Protein AF-A0A132NTQ4-F1 (afdb_monomer_lite)

Organism: NCBI:txid1394984

Secondary structure (DSSP, 8-state):
-PPPHHHHHHHHHHHHHHHHHHHHHHHHHHHHHHS-SS-SSSS--HHHHHHHHHHHHHHHHHHHHHHHHHT--THHHHTT-------

Radius of gyration: 20.53 Å; chains: 1; bounding box: 54×22×59 Å

pLDDT: mean 75.05, std 14.03, range [39.44, 91.62]

Sequence (87 aa):
MKLPVEVRRLKDALREDFRRKYEDVVTRLAFELYVPLRPRQGILTDAQKEGIKLFTQKFSSVFTEVADSMLGKTDDLAEIVTFKRWH

Structure (mmCIF, N/CA/C/O backbone):
data_AF-A0A132NTQ4-F1
#
_entry.id   AF-A0A132NTQ4-F1
#
loop_
_atom_site.group_PDB
_atom_site.id
_atom_site.type_symbol
_atom_site.label_atom_id
_atom_site.label_alt_id
_atom_site.label_comp_id
_atom_site.label_asym_id
_atom_site.label_entity_id
_atom_site.label_seq_id
_atom_site.pdbx_PDB_ins_code
_atom_site.Cartn_x
_atom_site.Cartn_y
_atom_site.Cartn_z
_atom_site.occupancy
_atom_site.B_iso_or_equiv
_atom_site.auth_seq_id
_atom_site.auth_comp_id
_atom_site.auth_asym_id
_atom_site.auth_atom_id
_atom_site.pdbx_PDB_model_num
ATOM 1 N N . MET A 1 1 ? 1.015 9.404 23.992 1.00 56.09 1 MET A N 1
ATOM 2 C CA . MET A 1 1 ? 0.100 8.547 24.786 1.00 56.09 1 MET A CA 1
ATOM 3 C C . MET A 1 1 ? 0.329 7.087 24.410 1.00 56.09 1 MET A C 1
ATOM 5 O O . MET A 1 1 ? 0.525 6.814 23.232 1.00 56.09 1 MET A O 1
ATOM 9 N N . LYS A 1 2 ? 0.361 6.153 25.372 1.00 70.31 2 LYS A N 1
ATOM 10 C CA . LYS A 1 2 ? 0.401 4.709 25.067 1.00 70.31 2 LYS A CA 1
ATOM 11 C C . LYS A 1 2 ? -0.998 4.264 24.634 1.00 70.31 2 LYS A C 1
ATOM 13 O O . LYS A 1 2 ? -1.957 4.548 25.341 1.00 70.31 2 LYS A O 1
ATOM 18 N N . LEU A 1 3 ? -1.102 3.570 23.501 1.00 73.38 3 LEU A N 1
ATOM 19 C CA . LEU A 1 3 ? -2.362 2.955 23.071 1.00 73.38 3 LEU A CA 1
ATOM 20 C C . LEU A 1 3 ? -2.780 1.848 24.058 1.00 73.38 3 LEU A C 1
ATOM 22 O O . LEU A 1 3 ? -1.884 1.096 24.487 1.00 73.38 3 LEU A O 1
ATOM 26 N N . PRO A 1 4 ? -4.090 1.708 24.359 1.00 90.62 4 PRO A N 1
ATOM 27 C CA . PRO A 1 4 ? -4.641 0.537 25.040 1.00 90.62 4 PRO A CA 1
ATOM 28 C C . PRO A 1 4 ? -4.195 -0.767 24.366 1.00 90.62 4 PRO A C 1
ATOM 30 O O . PRO A 1 4 ? -3.900 -0.793 23.165 1.00 90.62 4 PRO A O 1
ATOM 33 N N . VAL A 1 5 ? -4.103 -1.850 25.137 1.00 86.81 5 VAL A N 1
ATOM 34 C CA . VAL A 1 5 ? -3.556 -3.131 24.655 1.00 86.81 5 VAL A CA 1
ATOM 35 C C . VAL A 1 5 ? -4.405 -3.694 23.514 1.00 86.81 5 VAL A C 1
ATOM 37 O O . VAL A 1 5 ? -3.862 -4.172 22.521 1.00 86.81 5 VAL A O 1
ATOM 40 N N . GLU A 1 6 ? -5.722 -3.569 23.619 1.00 82.75 6 GLU A N 1
ATOM 41 C CA . GLU A 1 6 ? -6.715 -4.011 22.643 1.00 82.75 6 GLU A CA 1
ATOM 42 C C . GLU A 1 6 ? -6.552 -3.263 21.318 1.00 82.75 6 GLU A C 1
ATOM 44 O O . GLU A 1 6 ? -6.484 -3.882 20.258 1.00 82.75 6 GLU A O 1
ATOM 49 N N . VAL A 1 7 ? -6.377 -1.939 21.381 1.00 78.44 7 VAL A N 1
ATOM 50 C CA . VAL A 1 7 ? -6.148 -1.089 20.200 1.00 78.44 7 VAL A CA 1
ATOM 51 C C . VAL A 1 7 ? -4.833 -1.456 19.511 1.00 78.44 7 VAL A C 1
ATOM 53 O O . VAL A 1 7 ? -4.748 -1.472 18.285 1.00 78.44 7 VAL A O 1
ATOM 56 N N . ARG A 1 8 ? -3.798 -1.800 20.285 1.00 81.31 8 ARG A N 1
ATOM 57 C CA . ARG A 1 8 ? -2.515 -2.250 19.732 1.00 81.31 8 ARG A CA 1
ATOM 58 C C . ARG A 1 8 ? -2.629 -3.607 19.043 1.00 81.31 8 ARG A C 1
ATOM 60 O O . ARG A 1 8 ? -2.141 -3.747 17.930 1.00 81.31 8 ARG A O 1
ATOM 67 N N . ARG A 1 9 ? -3.307 -4.573 19.669 1.00 82.62 9 ARG A N 1
ATOM 68 C CA . ARG A 1 9 ? -3.552 -5.897 19.076 1.00 82.62 9 ARG A CA 1
ATOM 69 C C . ARG A 1 9 ? -4.352 -5.796 17.782 1.00 82.62 9 ARG A C 1
ATOM 71 O O . ARG A 1 9 ? -3.988 -6.439 16.806 1.00 82.62 9 ARG A O 1
ATOM 78 N N . LEU A 1 10 ? -5.390 -4.958 17.760 1.00 79.88 10 LEU A N 1
ATOM 79 C CA . LEU A 1 10 ? -6.166 -4.692 16.551 1.00 79.88 10 LEU A CA 1
ATOM 80 C C . LEU A 1 10 ? -5.291 -4.083 15.451 1.00 79.88 10 LEU A C 1
ATOM 82 O O . LEU A 1 10 ? -5.317 -4.556 14.320 1.00 79.88 10 LEU A O 1
ATOM 86 N N . LYS A 1 11 ? -4.472 -3.078 15.786 1.00 79.69 11 LYS A N 1
ATOM 87 C CA . LYS A 1 11 ? -3.524 -2.473 14.841 1.00 79.69 11 LYS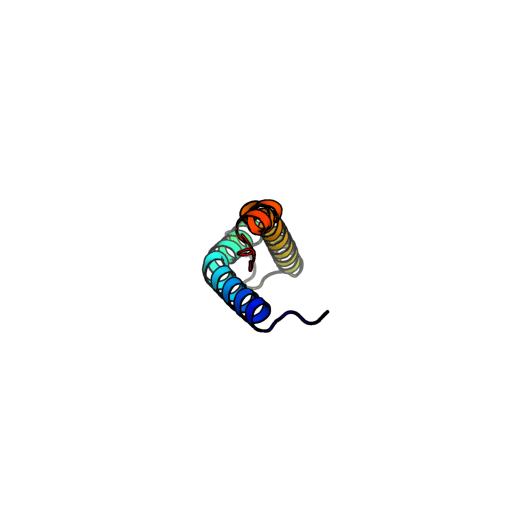 A CA 1
ATOM 88 C C . LYS A 1 11 ? -2.580 -3.515 14.235 1.00 79.69 11 LYS A C 1
ATOM 90 O O . LYS A 1 11 ? -2.371 -3.503 13.025 1.00 79.69 11 LYS A O 1
ATOM 95 N N . ASP A 1 12 ? -1.999 -4.382 15.058 1.00 81.50 12 ASP A N 1
ATOM 96 C CA . ASP A 1 12 ? -1.047 -5.392 14.594 1.00 81.50 12 ASP A CA 1
ATOM 97 C C . ASP A 1 12 ? -1.735 -6.456 13.719 1.00 81.50 12 ASP A C 1
ATOM 99 O O . ASP A 1 12 ? -1.197 -6.822 12.675 1.00 81.50 12 ASP A O 1
ATOM 103 N N . ALA A 1 13 ? -2.948 -6.885 14.086 1.00 82.69 13 ALA A N 1
ATOM 104 C CA . ALA A 1 13 ? -3.751 -7.820 13.296 1.00 82.69 13 ALA A CA 1
ATOM 105 C C . ALA A 1 13 ? -4.133 -7.237 11.928 1.00 82.69 13 ALA A C 1
ATOM 107 O O . ALA A 1 13 ? -3.881 -7.864 10.902 1.00 82.69 13 ALA A O 1
ATOM 108 N N . LEU A 1 14 ? -4.648 -6.001 11.902 1.00 80.38 14 LEU A N 1
ATOM 109 C CA . LEU A 1 14 ? -4.957 -5.306 10.654 1.00 80.38 14 LEU A CA 1
ATOM 110 C C . LEU A 1 14 ? -3.706 -5.172 9.788 1.00 80.38 14 LEU A C 1
ATOM 112 O O . LEU A 1 14 ? -3.752 -5.456 8.597 1.00 80.38 14 LEU A O 1
ATOM 116 N N . ARG A 1 15 ? -2.565 -4.790 10.372 1.00 81.81 15 ARG A N 1
ATOM 117 C CA . ARG A 1 15 ? -1.309 -4.654 9.628 1.00 81.81 15 ARG A CA 1
ATOM 118 C C . ARG A 1 15 ? -0.896 -5.958 8.942 1.00 81.81 15 ARG A C 1
ATOM 120 O O . ARG A 1 15 ? -0.458 -5.911 7.795 1.00 81.81 15 ARG A O 1
ATOM 127 N N . GLU A 1 16 ? -1.021 -7.091 9.624 1.00 84.12 16 GLU A N 1
ATOM 128 C CA . GLU A 1 16 ? -0.680 -8.396 9.052 1.00 84.12 16 GLU A CA 1
ATOM 129 C C . GLU A 1 16 ? -1.681 -8.838 7.976 1.00 84.12 16 GLU A C 1
ATOM 131 O O . GLU A 1 16 ? -1.258 -9.301 6.916 1.00 84.12 16 GLU A O 1
ATOM 136 N N . ASP A 1 17 ? -2.983 -8.626 8.184 1.00 82.06 17 ASP A N 1
ATOM 137 C CA . ASP A 1 17 ? -4.010 -8.910 7.173 1.00 82.06 17 ASP A CA 1
ATOM 138 C C . ASP A 1 17 ? -3.812 -8.061 5.913 1.00 82.06 17 ASP A C 1
ATOM 140 O O . ASP A 1 17 ? -3.863 -8.573 4.791 1.00 82.06 17 ASP A O 1
ATOM 144 N N . PHE A 1 18 ? -3.513 -6.770 6.082 1.00 78.25 18 PHE A N 1
ATOM 145 C CA . PHE A 1 18 ? -3.196 -5.872 4.974 1.00 78.25 18 PHE A CA 1
ATOM 146 C C . PHE A 1 18 ? -1.946 -6.315 4.228 1.00 78.25 18 PHE A C 1
ATOM 148 O O . PHE A 1 18 ? -1.963 -6.370 2.997 1.00 78.25 18 PHE A O 1
ATOM 155 N N . ARG A 1 19 ? -0.884 -6.674 4.957 1.00 82.44 19 ARG A N 1
ATOM 156 C CA . ARG A 1 19 ? 0.340 -7.199 4.352 1.00 82.44 19 ARG A CA 1
ATOM 157 C C . ARG A 1 19 ? 0.016 -8.423 3.501 1.00 82.44 19 ARG A C 1
ATOM 159 O O . ARG A 1 19 ? 0.267 -8.397 2.306 1.00 82.44 19 ARG A O 1
ATOM 166 N N . ARG A 1 20 ? -0.640 -9.438 4.066 1.00 85.31 20 ARG A N 1
ATOM 167 C CA . ARG A 1 20 ? -0.990 -10.671 3.340 1.00 85.31 20 ARG A CA 1
ATOM 168 C C . ARG A 1 20 ? -1.864 -10.424 2.115 1.00 85.31 20 ARG A C 1
ATOM 170 O O . ARG A 1 20 ? -1.689 -11.091 1.103 1.00 85.31 20 ARG A O 1
ATOM 177 N N . LYS A 1 21 ? -2.812 -9.487 2.197 1.00 84.56 21 LYS A N 1
ATOM 178 C CA . LYS A 1 21 ? -3.766 -9.232 1.111 1.00 84.56 21 LYS A CA 1
ATOM 179 C C . LYS A 1 21 ? -3.159 -8.455 -0.057 1.00 84.56 21 LYS A C 1
ATOM 181 O O . LYS A 1 21 ? -3.567 -8.670 -1.196 1.00 84.56 21 LYS A O 1
ATOM 186 N N . TYR A 1 22 ? -2.230 -7.539 0.216 1.00 82.38 22 TYR A N 1
ATOM 187 C CA . TYR A 1 22 ? -1.734 -6.597 -0.792 1.00 82.38 22 TYR A CA 1
ATOM 188 C C . TYR A 1 22 ? -0.254 -6.757 -1.142 1.00 82.38 22 TYR A C 1
ATOM 190 O O . TYR A 1 22 ? 0.171 -6.156 -2.124 1.00 82.38 22 TYR A O 1
ATOM 198 N N . GLU A 1 23 ? 0.522 -7.567 -0.415 1.00 84.81 23 GLU A N 1
ATOM 199 C CA . GLU A 1 23 ? 1.948 -7.808 -0.693 1.00 84.81 23 GLU A CA 1
ATOM 200 C C . GLU A 1 23 ? 2.179 -8.245 -2.145 1.00 84.81 23 GLU A C 1
ATOM 202 O O . GLU A 1 23 ? 2.966 -7.608 -2.847 1.00 84.81 23 GLU A O 1
ATOM 207 N N . ASP A 1 24 ? 1.423 -9.225 -2.641 1.00 86.38 24 ASP A N 1
ATOM 208 C CA . ASP A 1 24 ? 1.537 -9.702 -4.026 1.00 86.38 24 ASP A CA 1
ATOM 209 C C . ASP A 1 24 ? 1.156 -8.634 -5.057 1.00 86.38 24 ASP A C 1
ATOM 211 O O . ASP A 1 24 ? 1.836 -8.464 -6.070 1.00 86.38 24 ASP A O 1
ATOM 215 N N . VAL A 1 25 ? 0.082 -7.881 -4.804 1.00 85.50 25 VAL A N 1
ATOM 216 C CA . VAL A 1 25 ? -0.410 -6.841 -5.721 1.00 85.50 25 VAL A CA 1
ATOM 217 C C . VAL A 1 25 ? 0.600 -5.703 -5.828 1.00 85.50 25 VAL A C 1
ATOM 219 O O . VAL A 1 25 ? 0.950 -5.282 -6.931 1.00 85.50 25 VAL A O 1
ATOM 222 N N . VAL A 1 26 ? 1.087 -5.222 -4.684 1.00 84.75 26 VAL A N 1
ATOM 223 C CA . VAL A 1 26 ? 2.069 -4.139 -4.607 1.00 84.75 26 VAL A CA 1
ATOM 224 C C . VAL A 1 26 ? 3.385 -4.576 -5.231 1.00 84.75 26 VAL A C 1
ATOM 226 O O . VAL A 1 26 ? 3.963 -3.819 -6.008 1.00 84.75 26 VAL A O 1
ATOM 229 N N . THR A 1 27 ? 3.827 -5.802 -4.948 1.00 84.75 27 THR A N 1
ATOM 230 C CA . THR A 1 27 ? 5.039 -6.372 -5.539 1.00 84.75 27 THR A CA 1
ATOM 231 C C . THR A 1 27 ? 4.896 -6.451 -7.053 1.00 84.75 27 THR A C 1
ATOM 233 O O . THR A 1 27 ? 5.715 -5.882 -7.769 1.00 84.75 27 THR A O 1
ATOM 236 N N . ARG A 1 28 ? 3.825 -7.061 -7.568 1.00 87.88 28 ARG A N 1
ATOM 237 C CA . ARG A 1 28 ? 3.609 -7.184 -9.014 1.00 87.88 28 ARG A CA 1
ATOM 238 C C . ARG A 1 28 ? 3.606 -5.823 -9.710 1.00 87.88 28 ARG A C 1
ATOM 240 O O . ARG A 1 28 ? 4.352 -5.643 -10.666 1.00 87.88 28 ARG A O 1
ATOM 247 N N . LEU A 1 29 ? 2.836 -4.859 -9.205 1.00 87.25 29 LEU A N 1
ATOM 248 C CA . LEU A 1 29 ? 2.766 -3.514 -9.787 1.00 87.25 29 LEU A CA 1
ATOM 249 C C . LEU A 1 29 ? 4.113 -2.785 -9.731 1.00 87.25 29 LEU A C 1
ATOM 251 O O . LEU A 1 29 ? 4.500 -2.128 -10.694 1.00 87.25 29 LEU A O 1
ATOM 255 N N . ALA A 1 30 ? 4.853 -2.916 -8.629 1.00 86.00 30 ALA A N 1
ATOM 256 C CA . ALA A 1 30 ? 6.177 -2.321 -8.506 1.00 86.00 30 ALA A CA 1
ATOM 257 C C . ALA A 1 30 ? 7.152 -2.898 -9.547 1.00 86.00 30 ALA A C 1
ATOM 259 O O . ALA A 1 30 ? 7.910 -2.152 -10.166 1.00 86.00 30 ALA A O 1
ATOM 260 N N . PHE A 1 31 ? 7.114 -4.208 -9.791 1.00 84.25 31 PHE A N 1
ATOM 261 C CA . PHE A 1 31 ? 7.941 -4.820 -10.827 1.00 84.25 31 PHE A CA 1
ATOM 262 C C . PHE A 1 31 ? 7.475 -4.436 -12.238 1.00 84.25 31 PHE A C 1
ATOM 264 O O . PHE A 1 31 ? 8.310 -4.060 -13.052 1.00 84.25 31 PHE A O 1
ATOM 271 N N . GLU A 1 32 ? 6.173 -4.437 -12.523 1.00 86.12 32 GLU A N 1
ATOM 272 C CA . GLU A 1 32 ? 5.628 -4.032 -13.830 1.00 86.12 32 GLU A CA 1
ATOM 273 C C . GLU A 1 32 ? 5.989 -2.586 -14.205 1.00 86.12 32 GLU A C 1
ATOM 275 O O . GLU A 1 32 ? 6.286 -2.300 -15.364 1.00 86.12 32 GLU A O 1
ATOM 280 N N . LEU A 1 33 ? 5.983 -1.671 -13.231 1.00 85.56 33 LEU A N 1
ATOM 281 C CA . LEU A 1 33 ? 6.225 -0.248 -13.474 1.00 85.56 33 LEU A CA 1
ATOM 282 C C . LEU A 1 33 ? 7.713 0.117 -13.528 1.00 85.56 33 LEU A C 1
ATOM 284 O O . LEU A 1 33 ? 8.093 1.013 -14.282 1.00 85.56 33 LEU A O 1
ATOM 288 N N . TYR A 1 34 ? 8.553 -0.538 -12.723 1.00 86.38 34 TYR A N 1
ATOM 289 C CA . TYR A 1 34 ? 9.952 -0.129 -12.537 1.00 86.38 34 TYR A CA 1
ATOM 290 C C . TYR A 1 34 ? 10.969 -1.125 -13.102 1.00 86.38 34 TYR A C 1
ATOM 292 O O . TYR A 1 34 ? 12.147 -0.782 -13.249 1.00 86.38 34 TYR A O 1
ATOM 300 N N . VAL A 1 35 ? 10.552 -2.342 -13.457 1.00 82.62 35 VAL A N 1
ATOM 301 C CA . VAL A 1 35 ? 11.428 -3.369 -14.029 1.00 82.62 35 VAL A CA 1
ATOM 302 C C . VAL A 1 35 ? 11.044 -3.619 -15.487 1.00 82.62 35 VAL A C 1
ATOM 304 O O . VAL A 1 35 ? 9.926 -4.034 -15.776 1.00 82.62 35 VAL A O 1
ATOM 307 N N . PRO A 1 36 ? 11.953 -3.376 -16.447 1.00 76.31 36 PRO A N 1
ATOM 308 C CA . PRO A 1 36 ? 11.652 -3.590 -17.854 1.00 76.31 36 PRO A CA 1
ATOM 309 C C . PRO A 1 36 ? 11.432 -5.079 -18.144 1.00 76.31 36 PRO A C 1
ATOM 311 O O . PRO A 1 36 ? 12.152 -5.930 -17.624 1.00 76.31 36 PRO A O 1
ATOM 314 N N . LEU A 1 37 ? 10.516 -5.380 -19.074 1.00 70.00 37 LEU A N 1
ATOM 315 C CA . LEU A 1 37 ? 10.167 -6.743 -19.519 1.00 70.00 3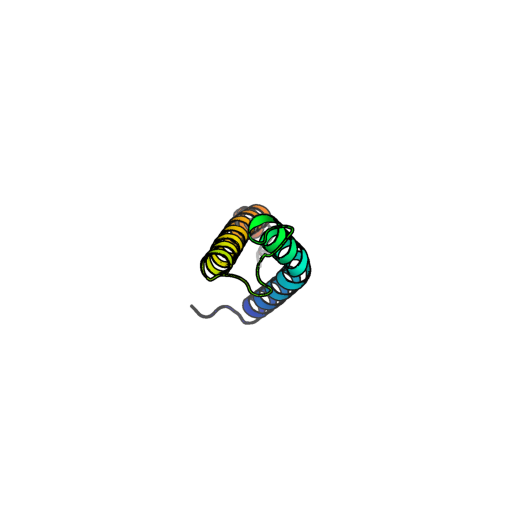7 LEU A CA 1
ATOM 316 C C . LEU A 1 37 ? 11.372 -7.587 -19.978 1.00 70.00 37 LEU A C 1
ATOM 318 O O . LEU A 1 37 ? 11.300 -8.813 -20.009 1.00 70.00 37 LEU A O 1
ATOM 322 N N . ARG A 1 38 ? 12.478 -6.938 -20.362 1.00 71.12 38 ARG A N 1
ATOM 323 C CA . ARG A 1 38 ? 13.764 -7.574 -20.671 1.00 71.12 38 ARG A CA 1
ATOM 324 C C . ARG A 1 38 ? 14.878 -6.859 -19.906 1.00 71.12 38 ARG A C 1
ATOM 326 O O . ARG A 1 38 ? 15.452 -5.898 -20.429 1.00 7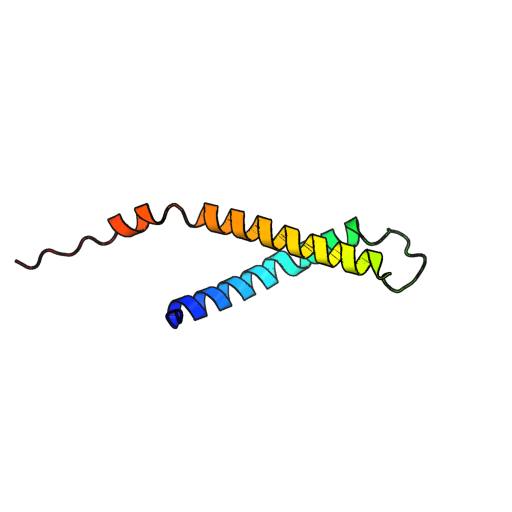1.12 38 ARG A O 1
ATOM 333 N N . PRO A 1 39 ? 15.178 -7.287 -18.672 1.00 70.00 39 PRO A N 1
ATOM 334 C CA . PRO A 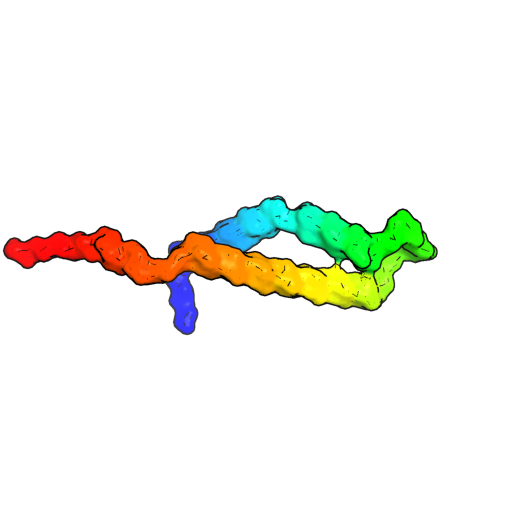1 39 ? 16.268 -6.715 -17.902 1.00 70.00 39 PRO A CA 1
ATOM 335 C C . PRO A 1 39 ? 17.585 -6.960 -18.638 1.00 70.00 39 PRO A C 1
ATOM 337 O O . PRO A 1 39 ? 17.922 -8.095 -18.966 1.00 70.00 39 PRO A O 1
ATOM 340 N N . ARG A 1 40 ? 18.355 -5.899 -18.899 1.00 68.81 40 ARG A N 1
ATOM 341 C CA . ARG A 1 40 ? 19.727 -6.040 -19.426 1.00 68.81 40 ARG A CA 1
ATOM 342 C C . ARG A 1 40 ? 20.689 -6.611 -18.377 1.00 68.81 40 ARG A C 1
ATOM 344 O O . ARG A 1 40 ? 21.789 -7.026 -18.718 1.00 68.81 40 ARG A O 1
ATOM 351 N N . GLN A 1 41 ? 20.285 -6.584 -17.108 1.00 67.94 41 GLN A N 1
ATOM 352 C CA . GLN A 1 41 ? 21.046 -7.018 -15.943 1.00 67.94 41 GLN A CA 1
ATOM 353 C C . GLN A 1 41 ? 20.112 -7.806 -15.018 1.00 67.94 41 GLN A C 1
ATOM 355 O O . GLN A 1 41 ? 18.946 -7.447 -14.876 1.00 67.94 41 GLN A O 1
ATOM 360 N N . GLY A 1 42 ? 20.619 -8.859 -14.374 1.00 74.75 42 GLY A N 1
ATOM 361 C CA . GLY A 1 42 ? 19.851 -9.677 -13.422 1.00 74.75 42 GLY A CA 1
ATOM 362 C C . GLY A 1 42 ? 19.643 -9.030 -12.046 1.00 74.75 42 GLY A C 1
ATOM 363 O O . GLY A 1 42 ? 19.155 -9.689 -11.135 1.00 74.75 42 GLY A O 1
ATOM 364 N N . ILE A 1 43 ? 20.047 -7.768 -11.872 1.00 81.50 43 ILE A N 1
ATOM 365 C CA . ILE A 1 43 ? 19.987 -7.026 -10.610 1.00 81.50 43 ILE A CA 1
ATOM 366 C C . ILE A 1 43 ? 19.316 -5.675 -10.878 1.00 81.50 43 ILE A C 1
ATOM 368 O O . ILE A 1 43 ? 19.557 -5.055 -11.914 1.00 81.50 43 ILE A O 1
ATOM 372 N N . LEU A 1 44 ? 18.486 -5.218 -9.938 1.00 82.88 44 LEU A N 1
ATOM 373 C CA . LEU A 1 44 ? 17.871 -3.892 -9.986 1.00 82.88 44 LEU A CA 1
ATOM 374 C C . LEU A 1 44 ? 18.918 -2.789 -9.820 1.00 82.88 44 LEU A C 1
ATOM 376 O O . LEU A 1 44 ? 19.729 -2.832 -8.889 1.00 82.88 44 LEU A O 1
ATOM 380 N N . THR A 1 45 ? 18.843 -1.764 -10.666 1.00 88.06 45 THR A N 1
ATOM 381 C CA . THR A 1 45 ? 19.631 -0.541 -10.488 1.00 88.06 45 THR A CA 1
ATOM 382 C C . THR A 1 45 ? 19.122 0.255 -9.287 1.00 88.06 45 THR A C 1
ATOM 384 O O . THR A 1 45 ? 17.977 0.103 -8.854 1.00 88.06 45 THR A O 1
ATOM 387 N N . ASP A 1 46 ? 19.951 1.147 -8.751 1.00 89.94 46 ASP A N 1
ATOM 388 C CA . ASP A 1 46 ? 19.557 1.960 -7.596 1.00 89.94 46 ASP A CA 1
ATOM 389 C C . ASP A 1 46 ? 18.391 2.905 -7.915 1.00 89.94 46 ASP A C 1
ATOM 391 O O . ASP A 1 46 ? 17.516 3.105 -7.075 1.00 89.94 46 ASP A O 1
ATOM 395 N N . ALA A 1 47 ? 18.293 3.386 -9.159 1.00 88.31 47 ALA A N 1
ATOM 396 C CA . ALA A 1 47 ? 17.142 4.159 -9.622 1.00 88.31 47 ALA A CA 1
ATOM 397 C C . ALA A 1 47 ? 15.840 3.336 -9.603 1.00 88.31 47 ALA A C 1
ATOM 399 O O . ALA A 1 47 ? 14.789 3.847 -9.220 1.00 88.31 47 ALA A O 1
ATOM 400 N N . GLN A 1 48 ? 15.901 2.053 -9.973 1.00 87.31 48 GLN A N 1
ATOM 401 C CA . GLN A 1 48 ? 14.740 1.160 -9.918 1.00 87.31 48 GLN A CA 1
ATOM 402 C C . GLN A 1 48 ? 14.337 0.857 -8.475 1.00 87.31 48 GLN A C 1
ATOM 404 O O . GLN A 1 48 ? 13.152 0.891 -8.153 1.00 87.31 48 GLN A O 1
ATOM 409 N N . LYS A 1 49 ? 15.313 0.616 -7.589 1.00 89.81 49 LYS A N 1
ATOM 410 C CA . LYS A 1 49 ? 15.055 0.423 -6.155 1.00 89.81 49 LYS A CA 1
ATOM 411 C C . LYS A 1 49 ? 14.398 1.654 -5.533 1.00 89.81 49 LYS A C 1
ATOM 413 O O . LYS A 1 49 ? 13.415 1.511 -4.809 1.00 89.81 49 LYS A O 1
ATOM 418 N N . GLU A 1 50 ? 14.896 2.853 -5.836 1.00 91.62 50 GLU A N 1
ATOM 419 C CA . GLU A 1 50 ? 14.301 4.090 -5.323 1.00 91.62 50 GLU A CA 1
ATOM 420 C C . GLU A 1 50 ? 12.897 4.317 -5.902 1.00 91.62 50 GLU A C 1
ATOM 422 O O . GLU A 1 50 ? 11.986 4.698 -5.172 1.00 91.62 50 GLU A O 1
ATOM 427 N N . GLY A 1 51 ? 12.672 3.991 -7.178 1.00 88.31 51 GLY A N 1
ATOM 428 C CA . GLY A 1 51 ? 11.342 4.027 -7.790 1.00 88.31 51 GLY A CA 1
ATOM 429 C C . GLY A 1 51 ? 10.328 3.117 -7.084 1.00 88.31 51 GLY A C 1
ATOM 430 O O . GLY A 1 51 ? 9.255 3.576 -6.691 1.00 88.31 51 GLY A O 1
ATOM 431 N N . ILE A 1 52 ? 10.699 1.857 -6.837 1.00 87.88 52 ILE A N 1
ATOM 432 C CA . ILE A 1 52 ? 9.883 0.881 -6.093 1.00 87.88 52 ILE A CA 1
ATOM 433 C C . ILE A 1 52 ? 9.586 1.377 -4.669 1.00 87.88 52 ILE A C 1
ATOM 435 O O . ILE A 1 52 ? 8.459 1.254 -4.178 1.00 87.88 52 ILE A O 1
ATOM 439 N N . 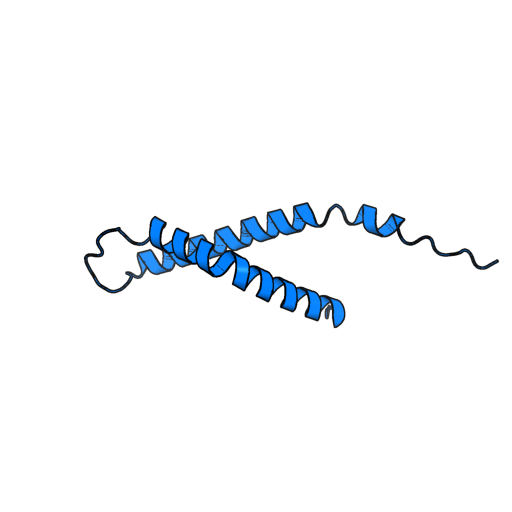LYS A 1 53 ? 10.577 1.973 -4.003 1.00 88.62 53 LYS A N 1
ATOM 440 C CA . LYS A 1 53 ? 10.434 2.549 -2.661 1.00 88.62 53 LYS A CA 1
ATOM 441 C C . LYS A 1 53 ? 9.464 3.737 -2.638 1.00 88.62 53 LYS A C 1
ATOM 443 O O . LYS A 1 53 ? 8.578 3.788 -1.790 1.00 88.62 53 LYS A O 1
ATOM 448 N N . LEU A 1 54 ? 9.577 4.673 -3.578 1.00 89.94 54 LEU A N 1
ATOM 449 C CA . LEU A 1 54 ? 8.649 5.807 -3.685 1.00 89.94 54 LEU A CA 1
ATOM 450 C C . LEU A 1 54 ? 7.223 5.346 -4.023 1.00 89.94 54 LEU A C 1
ATOM 452 O O . LEU A 1 54 ? 6.248 5.898 -3.513 1.00 89.94 54 LEU A O 1
ATOM 456 N N . PHE A 1 55 ? 7.086 4.312 -4.852 1.00 88.69 55 PHE A N 1
ATOM 457 C CA . PHE A 1 55 ? 5.794 3.710 -5.171 1.00 88.69 55 PHE A CA 1
ATOM 458 C C . PHE A 1 55 ? 5.128 3.073 -3.947 1.00 88.69 55 PHE A C 1
ATOM 460 O O . PHE A 1 55 ? 3.973 3.371 -3.648 1.00 88.69 55 PHE A O 1
ATOM 467 N N . THR A 1 56 ? 5.863 2.248 -3.199 1.00 84.19 56 THR A N 1
ATOM 468 C CA . THR A 1 56 ? 5.358 1.611 -1.969 1.00 84.19 56 THR A CA 1
ATOM 469 C C . THR A 1 56 ? 4.965 2.637 -0.901 1.00 84.19 56 THR A C 1
ATOM 471 O O . THR A 1 56 ? 3.966 2.450 -0.198 1.00 84.19 56 THR A O 1
ATOM 474 N N . GLN A 1 57 ? 5.675 3.766 -0.821 1.00 85.94 57 GLN A N 1
ATOM 475 C CA . GLN A 1 57 ? 5.282 4.897 0.025 1.00 85.94 57 GLN A CA 1
ATOM 476 C C . GLN A 1 57 ? 3.952 5.527 -0.418 1.00 85.94 57 GLN A C 1
ATOM 478 O O . GLN A 1 57 ? 3.064 5.712 0.415 1.00 85.94 57 GLN A O 1
ATOM 483 N N . LYS A 1 58 ? 3.770 5.801 -1.718 1.00 86.31 58 LYS A N 1
ATOM 484 C CA . LYS A 1 58 ? 2.499 6.332 -2.248 1.00 86.31 58 LYS A CA 1
ATOM 485 C C . LYS A 1 58 ? 1.330 5.382 -2.012 1.00 86.31 58 LYS A C 1
ATOM 487 O O . LYS A 1 58 ? 0.263 5.826 -1.601 1.00 86.31 58 LYS A O 1
ATOM 492 N N . PHE A 1 59 ? 1.542 4.083 -2.215 1.00 82.50 59 PHE A N 1
ATOM 493 C CA . PHE A 1 59 ? 0.524 3.068 -1.951 1.00 82.50 59 PHE A CA 1
ATOM 494 C C . PHE A 1 59 ? 0.064 3.098 -0.486 1.00 82.50 59 PHE A C 1
ATOM 496 O O . PHE A 1 59 ? -1.131 3.064 -0.209 1.00 82.50 59 PHE A O 1
ATOM 503 N N . SER A 1 60 ? 1.007 3.241 0.451 1.00 75.62 60 SER A N 1
ATOM 504 C CA . SER A 1 60 ? 0.703 3.344 1.885 1.00 75.62 60 SER A CA 1
ATOM 505 C C . SER A 1 60 ? -0.127 4.591 2.230 1.00 75.62 60 SER A C 1
ATOM 507 O O . SER A 1 60 ? -0.999 4.525 3.097 1.00 75.62 60 SER A O 1
ATOM 509 N N . SER A 1 61 ? 0.108 5.714 1.539 1.00 82.19 61 SER A N 1
ATOM 510 C CA . SER A 1 61 ? -0.681 6.947 1.702 1.00 82.19 61 SER A CA 1
ATOM 511 C C . SER A 1 61 ? -2.125 6.754 1.242 1.00 82.19 61 SER A C 1
ATOM 513 O O . SER A 1 61 ? -3.044 6.968 2.025 1.00 82.19 61 SER A O 1
ATOM 515 N N . VAL A 1 62 ? -2.324 6.259 0.013 1.00 82.31 62 VAL A N 1
ATOM 516 C CA . VAL A 1 62 ? -3.664 5.984 -0.544 1.00 82.31 62 VAL A CA 1
ATOM 517 C C . VAL A 1 62 ? -4.420 4.994 0.335 1.00 82.31 62 VAL A C 1
ATOM 519 O O . VAL A 1 62 ? -5.610 5.147 0.590 1.00 82.31 62 VAL A O 1
ATOM 522 N N . PHE A 1 63 ? -3.721 3.982 0.844 1.00 74.56 63 PHE A N 1
ATOM 523 C CA . PHE A 1 63 ? -4.311 3.025 1.761 1.00 74.56 63 PHE A CA 1
ATOM 524 C C . PHE A 1 63 ? -4.821 3.682 3.057 1.00 74.56 63 PHE A C 1
ATOM 526 O O . PHE A 1 63 ? -5.921 3.367 3.509 1.00 74.56 63 PHE A O 1
ATOM 533 N N . THR A 1 64 ? -4.049 4.609 3.629 1.00 73.44 64 THR A N 1
ATOM 534 C CA . THR A 1 64 ? -4.439 5.348 4.840 1.00 73.44 64 THR A CA 1
ATOM 535 C C . THR A 1 64 ? -5.674 6.210 4.576 1.00 73.44 64 THR A C 1
ATOM 537 O O . THR A 1 64 ? -6.627 6.144 5.342 1.00 73.44 64 THR A O 1
ATOM 540 N N . GLU A 1 65 ? -5.714 6.917 3.443 1.00 79.12 65 GLU A N 1
ATOM 541 C CA . GLU A 1 65 ? -6.881 7.708 3.022 1.00 79.12 65 GLU A CA 1
ATOM 542 C C . GLU A 1 65 ? -8.149 6.848 2.882 1.00 79.12 65 GLU A C 1
ATOM 544 O O . GLU A 1 65 ? -9.223 7.225 3.354 1.00 79.12 65 GLU A O 1
ATOM 549 N N . VAL A 1 66 ? -8.035 5.659 2.276 1.00 74.12 66 VAL A N 1
ATOM 550 C CA . VAL A 1 66 ? -9.163 4.723 2.143 1.00 74.12 66 VAL A CA 1
ATOM 551 C C . VAL A 1 66 ? -9.600 4.191 3.507 1.00 74.12 66 VAL A C 1
ATOM 553 O O . VAL A 1 66 ? -10.799 4.153 3.782 1.00 74.12 66 VAL A O 1
ATOM 556 N N . ALA A 1 67 ? -8.660 3.799 4.369 1.00 70.12 67 ALA A N 1
ATOM 557 C CA . ALA A 1 67 ? -8.970 3.316 5.711 1.00 70.12 67 ALA A CA 1
ATOM 558 C C . ALA A 1 67 ? -9.691 4.386 6.548 1.00 70.12 67 ALA A C 1
ATOM 560 O O . ALA A 1 67 ? -10.716 4.084 7.161 1.00 70.12 67 ALA A O 1
ATOM 561 N N . ASP A 1 68 ? -9.221 5.634 6.500 1.00 69.31 68 ASP A N 1
ATOM 562 C CA . ASP A 1 68 ? -9.854 6.772 7.173 1.00 69.31 68 ASP A CA 1
ATOM 563 C C . ASP A 1 68 ? -11.270 7.033 6.629 1.00 69.31 68 ASP A C 1
ATOM 565 O O . ASP A 1 68 ? -12.190 7.304 7.397 1.00 69.31 68 ASP A O 1
ATOM 569 N N . SER A 1 69 ? -11.484 6.875 5.315 1.00 69.69 69 SER A N 1
ATOM 570 C CA . SER A 1 69 ? -12.816 7.009 4.704 1.00 69.69 69 SER A CA 1
ATOM 571 C C . SER A 1 69 ? -13.792 5.896 5.110 1.00 69.69 69 SER A C 1
ATOM 573 O O . SER A 1 69 ? -14.990 6.141 5.243 1.00 69.69 69 SER A O 1
ATOM 575 N N . MET A 1 70 ? -13.287 4.674 5.323 1.00 63.88 70 MET A N 1
ATOM 576 C CA . MET A 1 70 ? -14.088 3.500 5.683 1.00 63.88 70 MET A CA 1
ATOM 577 C C . MET A 1 70 ? -14.487 3.480 7.156 1.00 63.88 70 MET A C 1
ATOM 579 O O . MET A 1 70 ? -15.535 2.932 7.489 1.00 63.88 70 MET A O 1
ATOM 583 N N . LEU A 1 71 ? -13.666 4.056 8.036 1.00 62.41 71 LEU A N 1
ATOM 584 C CA . LEU A 1 71 ? -13.952 4.104 9.471 1.00 62.41 71 LEU A CA 1
ATOM 585 C C . LEU A 1 71 ? -15.087 5.072 9.831 1.00 62.41 71 LEU A C 1
ATOM 587 O O . LEU A 1 71 ? -15.538 5.052 10.974 1.00 62.41 71 LEU A O 1
ATOM 591 N N . GLY A 1 72 ? -15.588 5.845 8.860 1.00 55.69 72 GLY A N 1
ATOM 592 C CA . GLY A 1 72 ? -16.689 6.779 9.057 1.00 55.69 72 GLY A CA 1
ATOM 593 C C . GLY A 1 72 ? -16.314 7.907 10.016 1.00 55.69 72 GLY A C 1
ATOM 594 O O . GLY A 1 72 ? -15.334 7.848 10.759 1.00 55.69 72 GLY A O 1
ATOM 595 N N . LYS A 1 73 ? -17.092 8.989 10.005 1.00 53.09 73 LYS A N 1
ATOM 596 C CA . LYS A 1 73 ? -16.948 10.017 11.035 1.00 53.09 73 LYS A CA 1
ATOM 597 C C . LYS A 1 73 ? -17.252 9.343 12.371 1.00 53.09 73 LYS A C 1
ATOM 599 O O . LYS A 1 73 ? -18.339 8.811 12.559 1.00 53.09 73 LYS A O 1
ATOM 604 N N . THR A 1 74 ? -16.294 9.374 13.291 1.00 52.69 74 THR A N 1
ATOM 605 C CA . THR A 1 74 ? -16.392 8.871 14.674 1.00 52.69 74 THR A CA 1
ATOM 606 C C . THR A 1 74 ? -17.653 9.312 15.432 1.00 52.69 74 THR A C 1
ATOM 608 O O . THR A 1 74 ? -17.966 8.732 16.469 1.00 52.69 74 THR A O 1
ATOM 611 N N . ASP A 1 75 ? -18.371 10.305 14.910 1.00 52.12 75 ASP A N 1
ATOM 612 C CA . ASP A 1 75 ? -19.652 10.815 15.390 1.00 52.12 75 ASP A CA 1
ATOM 613 C C . ASP A 1 75 ? -20.730 9.711 15.492 1.00 52.12 75 ASP A C 1
ATOM 615 O O . ASP A 1 75 ? -21.446 9.662 16.490 1.00 52.12 75 ASP A O 1
ATOM 619 N N . ASP A 1 76 ? -20.769 8.745 14.563 1.00 54.22 76 ASP A N 1
ATOM 620 C CA . ASP A 1 76 ? -21.785 7.671 14.564 1.00 54.22 76 ASP A CA 1
ATOM 621 C C . ASP A 1 76 ? -21.571 6.639 15.692 1.00 54.22 76 ASP A C 1
ATOM 623 O O . ASP A 1 76 ? -22.508 5.982 16.149 1.00 54.22 76 ASP A O 1
ATOM 627 N N . LEU A 1 77 ? -20.337 6.493 16.192 1.00 50.88 77 LEU A N 1
ATOM 628 C CA . LEU A 1 77 ? -20.021 5.569 17.291 1.00 50.88 77 LEU A CA 1
ATOM 629 C C . LEU A 1 77 ? -20.443 6.124 18.659 1.00 50.88 77 LEU A C 1
ATOM 631 O O . LEU A 1 77 ? -20.696 5.347 19.583 1.00 50.88 77 LEU A O 1
ATOM 635 N N . ALA A 1 78 ? -20.527 7.451 18.799 1.00 54.84 78 ALA A N 1
ATOM 636 C CA . ALA A 1 78 ? -20.936 8.103 20.040 1.00 54.84 78 ALA A CA 1
ATOM 637 C C . ALA A 1 78 ? -22.440 7.933 20.322 1.00 54.84 78 ALA A C 1
ATOM 639 O O . ALA A 1 78 ? -22.833 7.851 21.486 1.00 54.84 78 ALA A O 1
ATOM 640 N N . GLU A 1 79 ? -23.273 7.807 19.284 1.00 51.56 79 GLU A N 1
ATOM 641 C CA . GLU A 1 79 ? -24.725 7.624 19.430 1.00 51.56 79 GLU A CA 1
ATOM 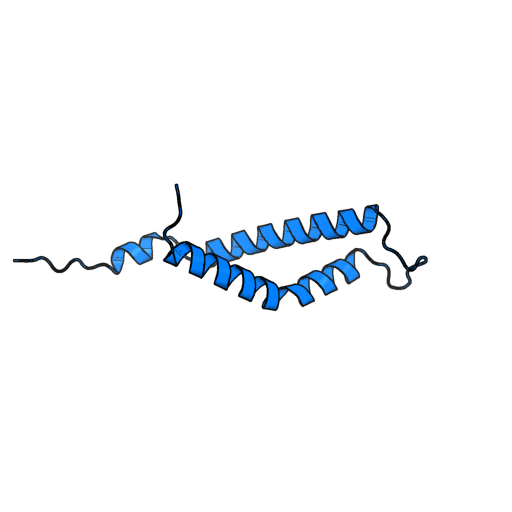642 C C . GLU A 1 79 ? -25.129 6.202 19.865 1.00 51.56 79 GLU A C 1
ATOM 644 O O . GLU A 1 79 ? -26.208 6.006 20.426 1.00 51.56 79 GLU A O 1
ATOM 649 N N . ILE A 1 80 ? -24.258 5.202 19.683 1.00 49.84 80 ILE A N 1
ATOM 650 C CA . ILE A 1 80 ? -24.540 3.797 20.034 1.00 49.84 80 ILE A CA 1
ATOM 651 C C . ILE A 1 80 ? -24.522 3.571 21.559 1.00 49.84 80 ILE A C 1
ATOM 653 O O . ILE A 1 80 ? -25.167 2.651 22.070 1.00 49.84 80 ILE A O 1
ATOM 657 N N . VAL A 1 81 ? -23.820 4.412 22.327 1.00 46.97 81 VAL A N 1
ATOM 658 C CA . VAL A 1 81 ? -23.718 4.266 23.787 1.00 46.97 81 VAL A CA 1
ATOM 659 C C . VAL A 1 81 ? -24.875 4.994 24.474 1.00 46.97 81 VAL A C 1
ATOM 661 O O . VAL A 1 81 ? -24.711 6.047 25.089 1.00 46.97 81 VAL A O 1
ATOM 664 N N . THR A 1 82 ? -26.074 4.410 24.438 1.00 47.34 82 THR A N 1
ATOM 665 C CA . THR A 1 82 ? -27.139 4.805 25.369 1.00 47.34 82 THR A CA 1
ATOM 666 C C . THR A 1 82 ? -26.734 4.397 26.784 1.00 47.34 82 THR A C 1
ATOM 668 O O . THR A 1 82 ? -26.911 3.245 27.189 1.00 47.34 82 THR A O 1
ATOM 671 N N . PHE A 1 83 ? -26.182 5.329 27.562 1.00 52.28 83 PHE A N 1
ATOM 672 C CA . PHE A 1 83 ? -26.038 5.148 29.003 1.00 52.28 83 PHE A CA 1
ATOM 673 C C . PHE A 1 83 ? -27.434 4.907 29.589 1.00 52.28 83 PHE A C 1
ATOM 675 O O . PHE A 1 83 ? -28.283 5.802 29.567 1.00 52.28 83 PHE A O 1
ATOM 682 N N . LYS A 1 84 ? -27.701 3.696 30.102 1.00 39.44 84 LYS A N 1
ATOM 683 C CA . LYS A 1 84 ? -28.891 3.457 30.928 1.00 39.44 84 LYS A CA 1
ATOM 684 C C . LYS A 1 84 ? -28.853 4.478 32.063 1.00 39.44 84 LYS A C 1
ATOM 686 O O . LYS A 1 84 ? -27.937 4.437 32.880 1.00 39.44 84 LYS A O 1
ATOM 691 N N . ARG A 1 85 ? -29.817 5.403 32.097 1.00 42.66 85 ARG A N 1
ATOM 692 C CA . ARG A 1 85 ? -30.041 6.264 33.261 1.00 42.66 85 ARG A CA 1
ATOM 693 C C . ARG A 1 85 ? -30.346 5.346 34.439 1.00 42.66 85 ARG A C 1
ATOM 695 O O . ARG A 1 85 ? -31.343 4.630 34.414 1.00 42.66 85 ARG A O 1
ATOM 702 N N . TRP A 1 86 ? -29.457 5.330 35.423 1.00 46.69 86 TRP A N 1
ATOM 703 C CA . TRP A 1 86 ? -29.750 4.745 36.723 1.00 46.69 86 TRP A CA 1
ATOM 704 C C . TRP A 1 86 ? -30.697 5.725 37.427 1.00 46.69 86 TRP A C 1
ATOM 706 O O . TRP A 1 86 ? -30.316 6.873 37.661 1.00 46.69 86 TRP A O 1
ATOM 716 N N . HIS A 1 87 ? -31.941 5.293 37.636 1.00 42.12 87 HIS A N 1
ATOM 717 C CA . HIS A 1 87 ? -32.919 5.937 38.513 1.00 42.12 87 HIS A CA 1
ATOM 718 C C . HIS A 1 87 ? -32.847 5.300 39.897 1.00 42.12 87 HIS A C 1
ATOM 720 O O . HIS A 1 87 ? -32.645 4.064 39.946 1.00 42.12 87 HIS A O 1
#

Foldseek 3Di:
DDDDPVVVVVVVVVVVVCCVVCVVVLVVVLCVVLPDPDHPDPDHDPVSVVSSVVSVVVVVVVVVVVVVVVVPDCVVVVVVDPDDPDD